Protein AF-A0A940P7L4-F1 (afdb_monomer_lite)

Foldseek 3Di:
DPQQQKKWWAWPVRDIDIDGH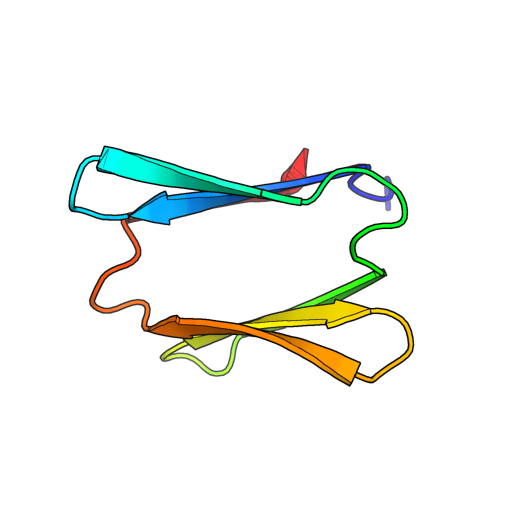QSFDDWDDPPFWIFTHHPNDTPDIGGPVGTPDMDGD

Radius of gyration: 10.85 Å; chains: 1; bounding box: 24×21×31 Å

Structure (mmCIF, N/CA/C/O backbone):
data_AF-A0A940P7L4-F1
#
_entry.id   AF-A0A940P7L4-F1
#
loop_
_atom_site.group_PDB
_atom_site.id
_atom_site.type_symbol
_atom_site.label_atom_id
_atom_site.label_alt_id
_atom_site.label_comp_id
_atom_site.label_asym_id
_atom_site.label_entity_id
_atom_site.label_seq_id
_atom_site.pdbx_PDB_ins_code
_atom_site.Cartn_x
_atom_site.Cartn_y
_atom_site.Cartn_z
_atom_site.occupancy
_atom_site.B_iso_or_equiv
_atom_site.auth_seq_id
_atom_site.auth_comp_id
_atom_site.auth_asym_id
_atom_site.auth_atom_id
_atom_site.pdbx_PDB_model_num
ATOM 1 N N . MET A 1 1 ? -0.662 9.870 -18.059 1.00 47.00 1 MET A N 1
ATOM 2 C CA . MET A 1 1 ? -0.929 9.675 -16.623 1.00 47.00 1 MET A CA 1
ATOM 3 C C . MET A 1 1 ? 0.413 9.826 -15.952 1.00 47.00 1 MET A C 1
ATOM 5 O O . MET A 1 1 ? 1.334 9.134 -16.365 1.00 47.00 1 MET A O 1
ATOM 9 N N . GLU A 1 2 ? 0.580 10.830 -15.096 1.00 51.94 2 GLU A N 1
ATOM 10 C CA . GLU A 1 2 ? 1.840 11.015 -14.371 1.00 51.94 2 GLU A CA 1
ATOM 11 C C . GLU A 1 2 ? 2.114 9.748 -13.559 1.00 51.94 2 GLU A C 1
ATOM 13 O O . GLU A 1 2 ? 1.233 9.254 -12.854 1.00 51.94 2 GLU A O 1
ATOM 18 N N . ASN A 1 3 ? 3.298 9.166 -13.742 1.00 69.25 3 ASN A N 1
ATOM 19 C CA . ASN A 1 3 ? 3.704 8.002 -12.971 1.00 69.25 3 ASN A CA 1
ATOM 20 C C . ASN A 1 3 ? 4.011 8.491 -11.557 1.00 69.25 3 ASN A C 1
ATOM 22 O O . ASN A 1 3 ? 4.973 9.239 -11.377 1.00 69.25 3 ASN A O 1
ATOM 26 N N . ALA A 1 4 ? 3.194 8.080 -10.586 1.00 79.75 4 ALA A N 1
ATOM 27 C CA . ALA A 1 4 ? 3.493 8.299 -9.180 1.00 79.75 4 ALA A CA 1
ATOM 28 C C . ALA A 1 4 ? 4.894 7.743 -8.882 1.00 79.75 4 ALA A C 1
ATOM 30 O O . ALA A 1 4 ? 5.244 6.632 -9.282 1.00 79.75 4 ALA A O 1
ATOM 31 N N . THR A 1 5 ? 5.713 8.551 -8.229 1.00 90.00 5 THR A N 1
ATOM 32 C CA . THR A 1 5 ? 7.086 8.214 -7.848 1.00 90.00 5 THR A CA 1
ATOM 33 C C . THR A 1 5 ? 7.152 7.552 -6.479 1.00 90.00 5 THR A C 1
ATOM 35 O O . THR A 1 5 ? 8.155 6.912 -6.159 1.00 90.00 5 THR A O 1
ATOM 38 N N . ARG A 1 6 ? 6.088 7.688 -5.682 1.00 94.31 6 ARG A N 1
ATOM 39 C CA . ARG A 1 6 ? 6.028 7.236 -4.300 1.00 94.31 6 ARG A CA 1
ATOM 40 C C . ARG A 1 6 ? 4.626 6.766 -3.928 1.00 94.31 6 ARG A C 1
ATOM 42 O O . ARG A 1 6 ? 3.628 7.375 -4.313 1.00 94.31 6 ARG A O 1
ATOM 49 N N . ILE A 1 7 ? 4.566 5.706 -3.129 1.00 95.50 7 ILE A N 1
ATOM 50 C CA . ILE A 1 7 ? 3.347 5.273 -2.444 1.00 95.50 7 ILE A CA 1
ATOM 51 C C . ILE A 1 7 ? 3.567 5.357 -0.934 1.00 95.50 7 ILE A C 1
ATOM 53 O O . ILE A 1 7 ? 4.574 4.886 -0.402 1.00 95.50 7 ILE A O 1
ATOM 57 N N . GLU A 1 8 ? 2.623 5.989 -0.247 1.00 97.00 8 GLU A N 1
ATOM 58 C CA . GLU A 1 8 ? 2.598 6.104 1.208 1.00 97.00 8 GLU A CA 1
ATOM 59 C C . GLU A 1 8 ? 1.350 5.407 1.743 1.00 97.00 8 GLU A C 1
ATOM 61 O O . GLU A 1 8 ? 0.239 5.647 1.270 1.00 97.00 8 GLU A O 1
ATOM 66 N N . ILE A 1 9 ? 1.536 4.530 2.725 1.00 97.12 9 ILE A N 1
ATOM 67 C CA . ILE A 1 9 ? 0.466 3.768 3.366 1.00 97.12 9 ILE A CA 1
ATOM 68 C C . ILE A 1 9 ? 0.493 4.117 4.844 1.00 97.12 9 ILE A C 1
ATOM 70 O O . ILE A 1 9 ? 1.401 3.705 5.566 1.00 97.12 9 ILE A O 1
ATOM 74 N N . THR A 1 10 ? -0.502 4.877 5.288 1.00 98.12 10 THR A N 1
ATOM 75 C CA . THR A 1 10 ? -0.629 5.289 6.688 1.00 98.12 10 THR A CA 1
ATOM 76 C C . THR A 1 10 ? -1.635 4.391 7.386 1.00 98.12 10 THR A C 1
ATOM 78 O O . THR A 1 10 ? -2.762 4.219 6.919 1.00 98.12 10 THR A O 1
ATOM 81 N N . PHE A 1 11 ? -1.244 3.818 8.518 1.00 97.69 11 PHE A N 1
ATOM 82 C CA . PHE A 1 11 ? -2.089 2.968 9.345 1.00 97.69 11 PHE A CA 1
ATOM 83 C C . PHE A 1 11 ? -2.891 3.789 10.348 1.00 97.69 11 PHE A C 1
ATOM 85 O O . PHE A 1 11 ? -2.512 4.888 10.746 1.00 97.69 11 PHE A O 1
ATOM 92 N N . LYS A 1 12 ? -3.985 3.207 10.842 1.00 97.31 12 LYS A N 1
ATOM 93 C CA . LYS A 1 12 ? -4.789 3.780 11.932 1.00 97.31 12 LYS A CA 1
ATOM 94 C C . LYS A 1 12 ? -4.003 3.924 13.242 1.00 97.31 12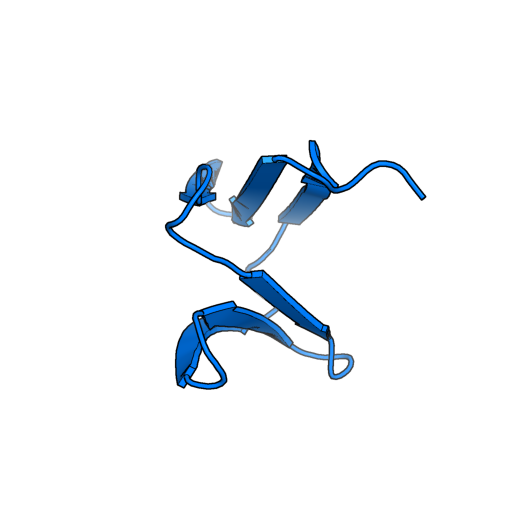 LYS A C 1
ATOM 96 O O . LYS A 1 12 ? -4.410 4.700 14.098 1.00 97.31 12 LYS A O 1
ATOM 101 N N . SER A 1 13 ? -2.892 3.198 13.396 1.00 96.44 13 SER A N 1
ATOM 102 C CA . SER A 1 13 ? -1.941 3.376 14.503 1.00 96.44 13 SER A CA 1
ATOM 103 C C . SER A 1 13 ? -1.135 4.677 14.407 1.00 96.44 13 SER A C 1
ATOM 105 O O . SER A 1 13 ? 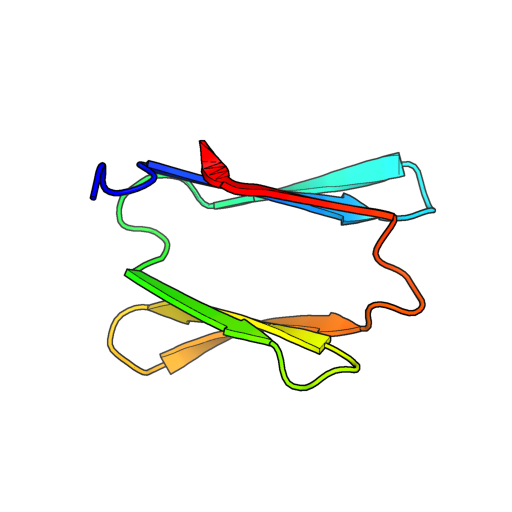-0.539 5.082 15.400 1.00 96.44 13 SER A O 1
ATOM 107 N N . GLY A 1 14 ? -1.112 5.331 13.240 1.00 94.75 14 GLY A N 1
ATOM 108 C CA . GLY A 1 14 ? -0.275 6.496 12.948 1.00 94.75 14 GLY A CA 1
ATOM 109 C C . GLY A 1 14 ? 1.088 6.152 12.341 1.00 94.75 14 GLY A C 1
ATOM 110 O O . GLY A 1 14 ? 1.828 7.059 11.974 1.00 94.75 14 GLY A O 1
ATOM 111 N N . GLU A 1 15 ? 1.430 4.868 12.209 1.00 97.25 15 GLU A N 1
ATOM 112 C CA . GLU A 1 15 ? 2.626 4.443 11.476 1.00 97.25 15 GLU A CA 1
ATOM 113 C C . GLU A 1 15 ? 2.430 4.631 9.967 1.00 97.25 15 GLU A C 1
ATOM 115 O O . GLU A 1 15 ? 1.326 4.448 9.451 1.00 97.25 15 GLU A O 1
ATOM 120 N N . THR A 1 16 ? 3.507 4.943 9.247 1.00 97.56 16 THR A N 1
ATOM 121 C CA . THR A 1 16 ? 3.481 5.091 7.788 1.00 97.56 16 THR A CA 1
ATOM 122 C C . THR A 1 16 ? 4.572 4.240 7.160 1.00 97.56 16 THR A C 1
ATOM 124 O O . THR A 1 16 ? 5.740 4.333 7.537 1.00 97.56 16 THR A O 1
ATOM 127 N N . ILE A 1 17 ? 4.191 3.438 6.169 1.00 96.81 17 ILE A N 1
ATOM 128 C CA . ILE A 1 17 ? 5.125 2.755 5.276 1.00 96.81 17 ILE A CA 1
ATOM 129 C C . ILE A 1 17 ? 5.235 3.551 3.985 1.00 96.81 17 ILE A C 1
ATOM 131 O O . ILE A 1 17 ? 4.243 4.036 3.443 1.00 96.81 17 ILE A O 1
ATOM 135 N N . ILE A 1 18 ? 6.463 3.678 3.499 1.00 96.75 18 ILE A N 1
ATOM 136 C CA . ILE A 1 18 ? 6.804 4.450 2.314 1.00 96.75 18 ILE A CA 1
ATOM 137 C C . ILE A 1 18 ? 7.530 3.521 1.351 1.00 96.75 18 ILE A C 1
ATOM 139 O O . ILE A 1 18 ? 8.486 2.858 1.753 1.00 96.75 18 ILE A O 1
ATOM 143 N N . TYR A 1 19 ? 7.093 3.511 0.094 1.00 96.12 19 TYR A N 1
ATOM 144 C CA . TYR A 1 19 ? 7.881 2.972 -1.005 1.00 96.12 19 TYR A CA 1
ATOM 145 C C . TYR A 1 19 ? 8.246 4.103 -1.958 1.00 96.12 19 TYR A C 1
ATOM 147 O O . TYR A 1 19 ? 7.373 4.731 -2.565 1.00 96.12 19 TYR A O 1
ATOM 155 N N . ASP A 1 20 ? 9.544 4.342 -2.083 1.00 94.62 20 ASP A N 1
ATOM 156 C CA . ASP A 1 20 ? 10.123 5.290 -3.025 1.00 94.62 20 ASP A CA 1
ATOM 157 C C . ASP A 1 20 ? 10.323 4.646 -4.405 1.00 94.62 20 ASP A C 1
ATOM 159 O O . ASP A 1 20 ? 10.034 3.466 -4.641 1.00 94.62 20 ASP A O 1
ATOM 163 N N . LYS A 1 21 ? 10.849 5.440 -5.337 1.00 87.38 21 LYS A N 1
ATOM 164 C CA . LYS A 1 21 ? 11.190 4.995 -6.686 1.00 87.38 21 LYS A CA 1
ATOM 165 C C . LYS A 1 21 ? 12.052 3.722 -6.657 1.00 87.38 21 LYS A C 1
ATOM 167 O O . LYS A 1 21 ? 12.925 3.567 -5.809 1.00 87.38 21 LYS A O 1
ATOM 172 N N . ASP A 1 22 ? 11.794 2.819 -7.602 1.00 89.44 22 ASP A N 1
ATOM 173 C CA . ASP A 1 22 ? 12.464 1.519 -7.788 1.00 89.44 22 ASP A CA 1
ATOM 174 C C . ASP A 1 22 ? 12.190 0.466 -6.693 1.00 89.44 22 ASP A C 1
ATOM 176 O O . ASP A 1 22 ? 12.513 -0.714 -6.875 1.00 89.44 22 ASP A O 1
ATOM 180 N N . GLN A 1 23 ? 11.542 0.843 -5.585 1.00 93.56 23 GLN A N 1
ATOM 181 C CA . GLN A 1 23 ? 11.082 -0.111 -4.573 1.00 93.56 23 GLN A CA 1
ATOM 182 C C . GLN A 1 23 ? 9.759 -0.770 -4.963 1.00 93.56 23 GLN A C 1
ATOM 184 O O . GLN A 1 23 ? 9.499 -1.878 -4.505 1.00 93.56 23 GLN A O 1
ATOM 189 N N . TRP A 1 24 ? 8.972 -0.144 -5.838 1.00 95.19 24 TRP A N 1
ATOM 190 C CA . TRP A 1 24 ? 7.706 -0.652 -6.364 1.00 95.19 24 TRP A CA 1
ATOM 191 C C . TRP A 1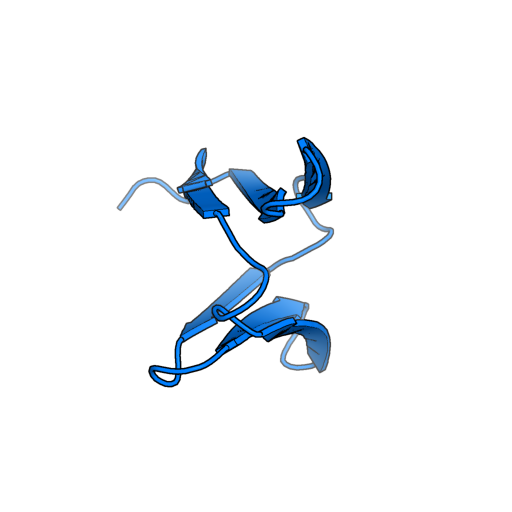 24 ? 7.525 -0.254 -7.838 1.00 95.19 24 TRP A C 1
ATOM 193 O O . TRP A 1 24 ? 8.187 0.668 -8.319 1.00 95.19 24 TRP A O 1
ATOM 203 N N . ASP A 1 25 ? 6.649 -0.959 -8.554 1.00 94.19 25 ASP A N 1
ATOM 204 C CA . ASP A 1 25 ? 6.282 -0.642 -9.943 1.00 94.19 25 ASP A CA 1
ATOM 205 C C . ASP A 1 25 ? 4.780 -0.728 -10.247 1.00 94.19 25 ASP A C 1
ATOM 207 O O . ASP A 1 25 ? 4.327 -0.169 -11.245 1.00 94.19 25 ASP A O 1
ATOM 211 N N . ASP A 1 26 ? 4.003 -1.394 -9.395 1.00 94.50 26 ASP A N 1
ATOM 212 C CA . ASP A 1 26 ? 2.558 -1.533 -9.543 1.00 94.50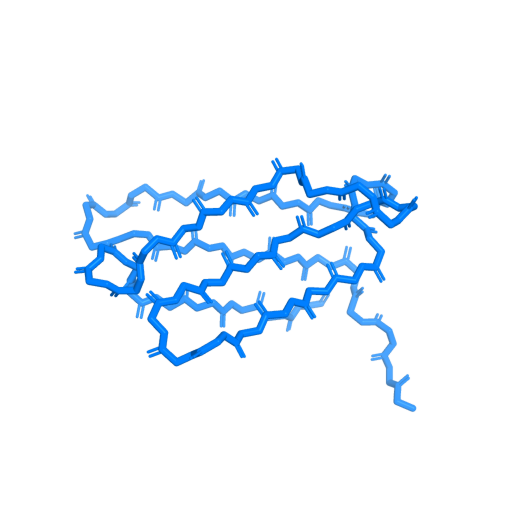 26 ASP A CA 1
ATOM 213 C C . ASP A 1 26 ? 1.882 -1.706 -8.173 1.00 94.50 26 ASP A C 1
ATOM 215 O O . ASP A 1 26 ? 2.514 -2.085 -7.181 1.00 94.50 26 ASP A O 1
ATOM 219 N N . TYR A 1 27 ? 0.576 -1.457 -8.110 1.00 94.69 27 TYR A N 1
ATOM 220 C CA . TYR A 1 27 ? -0.249 -1.777 -6.949 1.00 94.69 27 TYR A CA 1
ATOM 221 C C . TYR A 1 27 ? -1.601 -2.354 -7.379 1.00 94.69 27 TYR A C 1
ATOM 223 O O . TYR A 1 27 ? -2.106 -2.102 -8.469 1.00 94.69 27 TYR A O 1
ATOM 231 N N . ALA A 1 28 ? -2.211 -3.153 -6.510 1.00 94.81 28 ALA A N 1
ATOM 232 C CA . ALA A 1 28 ? -3.565 -3.659 -6.697 1.00 94.81 28 ALA A CA 1
ATOM 233 C C . ALA A 1 28 ? -4.408 -3.426 -5.445 1.00 94.81 28 ALA A C 1
ATOM 235 O O . ALA A 1 28 ? -3.893 -3.421 -4.329 1.00 94.81 28 ALA A O 1
ATOM 236 N N . PHE A 1 29 ? -5.714 -3.268 -5.643 1.00 93.06 29 PHE A N 1
ATOM 237 C CA . PHE A 1 29 ? -6.698 -3.184 -4.573 1.00 93.06 29 PHE A CA 1
ATOM 238 C C . PHE A 1 29 ? -7.814 -4.192 -4.843 1.00 93.06 29 PHE A C 1
ATOM 240 O O . PHE A 1 29 ? -8.444 -4.146 -5.899 1.00 93.06 29 PHE A O 1
ATOM 247 N N . ASP A 1 30 ? -8.043 -5.108 -3.904 1.00 90.75 30 ASP A N 1
ATOM 248 C CA . ASP A 1 30 ? -9.046 -6.178 -4.031 1.00 90.75 30 ASP A CA 1
ATOM 249 C C . ASP A 1 30 ? -10.364 -5.879 -3.285 1.00 90.75 30 ASP A C 1
ATOM 251 O O . ASP A 1 30 ? -11.260 -6.721 -3.229 1.00 90.75 30 ASP A O 1
ATOM 255 N N . GLY A 1 31 ? -10.491 -4.680 -2.702 1.00 91.06 31 GLY A N 1
ATOM 256 C CA . GLY A 1 31 ? -11.620 -4.284 -1.856 1.00 91.06 31 GLY A CA 1
ATOM 257 C C . GLY A 1 31 ? -11.368 -4.431 -0.352 1.00 91.06 31 GLY A C 1
ATOM 258 O O . GLY A 1 31 ? -12.078 -3.811 0.436 1.00 91.06 31 GLY A O 1
ATOM 259 N N . LYS A 1 32 ? -10.366 -5.216 0.062 1.00 94.69 32 LYS A N 1
ATOM 260 C CA . LYS A 1 32 ? -10.023 -5.477 1.473 1.00 94.69 32 LYS A CA 1
ATOM 261 C C . LYS A 1 32 ? -8.557 -5.235 1.795 1.00 94.69 32 LYS A C 1
ATOM 263 O O . LYS A 1 32 ? -8.222 -5.001 2.951 1.00 94.69 32 LYS A O 1
ATOM 268 N N . ALA A 1 33 ? -7.681 -5.285 0.807 1.00 96.31 33 ALA A N 1
ATOM 269 C CA . ALA A 1 33 ? -6.261 -5.072 0.973 1.00 96.31 33 ALA A CA 1
ATOM 270 C C . ALA A 1 33 ? -5.680 -4.284 -0.198 1.00 96.31 33 ALA A C 1
ATOM 272 O O . ALA A 1 33 ? -6.120 -4.416 -1.342 1.00 96.31 33 ALA A O 1
ATOM 273 N N . ILE A 1 34 ? -4.657 -3.485 0.102 1.00 96.25 34 ILE A N 1
ATOM 274 C CA . ILE A 1 34 ? -3.744 -2.967 -0.913 1.00 96.25 34 ILE A CA 1
ATOM 275 C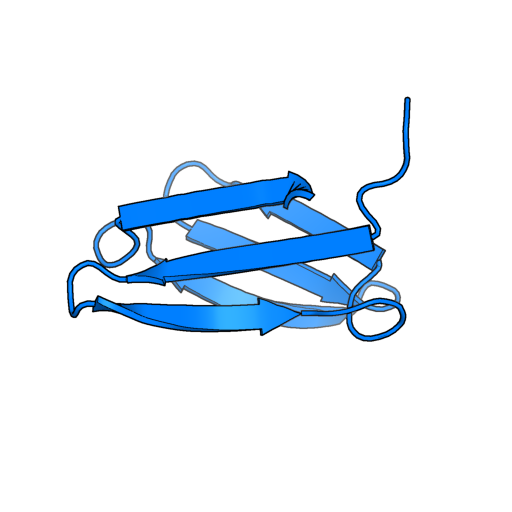 C . ILE A 1 34 ? -2.521 -3.874 -1.005 1.00 96.25 34 ILE A C 1
ATOM 277 O O . ILE A 1 34 ? -1.933 -4.259 0.007 1.00 96.25 34 ILE A O 1
ATOM 281 N N . ILE A 1 35 ? -2.153 -4.212 -2.236 1.00 97.00 35 ILE A N 1
ATOM 282 C CA . ILE A 1 35 ? -1.016 -5.060 -2.573 1.00 97.00 35 ILE A CA 1
ATOM 283 C C . ILE A 1 35 ? -0.026 -4.205 -3.353 1.00 97.00 35 ILE A C 1
ATOM 285 O O . ILE A 1 35 ? -0.355 -3.725 -4.436 1.00 97.00 35 ILE A O 1
ATOM 289 N N . VAL A 1 36 ? 1.179 -4.038 -2.822 1.00 96.69 36 VAL A N 1
ATOM 290 C CA . VAL A 1 36 ? 2.283 -3.344 -3.494 1.00 96.69 36 VAL A CA 1
ATOM 291 C C . VAL A 1 36 ? 3.135 -4.378 -4.215 1.00 96.69 36 VAL A C 1
ATOM 293 O O . VAL A 1 36 ? 3.462 -5.431 -3.650 1.00 96.69 36 VAL A O 1
ATOM 296 N N . LYS A 1 37 ? 3.486 -4.094 -5.469 1.00 96.62 37 LYS A N 1
ATOM 297 C CA . LYS A 1 37 ? 4.239 -5.000 -6.331 1.00 96.62 37 LYS A CA 1
ATOM 298 C C . LYS A 1 37 ? 5.535 -4.368 -6.822 1.00 96.62 37 LYS A C 1
ATOM 300 O O . LYS A 1 37 ? 5.644 -3.152 -6.956 1.00 96.62 37 LYS A O 1
ATOM 305 N N . ASN A 1 38 ? 6.507 -5.231 -7.092 1.00 95.62 38 ASN A N 1
ATOM 306 C CA . ASN A 1 38 ? 7.734 -4.896 -7.803 1.00 95.62 38 ASN A CA 1
ATOM 307 C C . ASN A 1 38 ? 8.104 -6.064 -8.721 1.00 95.62 38 ASN A C 1
ATOM 309 O O . ASN A 1 38 ? 8.283 -7.193 -8.258 1.00 95.62 38 ASN A O 1
ATOM 313 N N . LYS A 1 39 ? 8.185 -5.815 -10.028 1.00 94.50 39 LYS A N 1
ATOM 314 C CA . LYS A 1 39 ? 8.491 -6.784 -11.091 1.00 94.50 39 LYS A CA 1
ATOM 315 C C . LYS A 1 39 ? 7.585 -8.012 -11.046 1.00 94.50 39 LYS A C 1
ATOM 317 O O . LYS A 1 39 ? 8.032 -9.145 -11.215 1.00 94.50 39 LYS A O 1
ATOM 322 N N . GLY A 1 40 ? 6.301 -7.783 -10.776 1.00 91.69 40 GLY A N 1
ATOM 323 C CA . GLY A 1 40 ? 5.285 -8.831 -10.656 1.00 91.69 40 GLY A CA 1
ATOM 324 C C . GLY A 1 40 ? 5.300 -9.609 -9.333 1.00 91.69 40 GLY A C 1
ATOM 325 O O . GLY A 1 40 ? 4.378 -10.387 -9.095 1.00 91.69 40 GLY A O 1
ATOM 326 N N . ALA A 1 41 ? 6.281 -9.388 -8.451 1.00 95.19 41 ALA A N 1
ATOM 327 C CA . ALA A 1 41 ? 6.300 -9.965 -7.110 1.00 95.19 41 ALA A CA 1
ATOM 328 C C . ALA A 1 41 ? 5.509 -9.094 -6.128 1.00 95.19 41 ALA A C 1
ATOM 330 O O . ALA A 1 41 ? 5.562 -7.868 -6.198 1.00 95.19 41 ALA A O 1
ATOM 331 N N . TRP A 1 42 ? 4.794 -9.720 -5.194 1.00 95.88 42 TRP A N 1
ATOM 332 C CA . TRP A 1 42 ? 4.102 -9.015 -4.114 1.00 95.88 42 TRP A CA 1
ATOM 333 C C . TRP A 1 42 ? 5.093 -8.733 -2.988 1.00 95.88 42 TRP A C 1
ATOM 335 O O . TRP A 1 42 ? 5.643 -9.661 -2.399 1.00 95.88 42 TRP A O 1
ATOM 345 N N . ILE A 1 43 ? 5.326 -7.455 -2.703 1.00 96.31 43 ILE A N 1
ATOM 346 C CA . ILE A 1 43 ? 6.318 -6.995 -1.718 1.00 96.31 43 ILE A CA 1
ATOM 347 C C . ILE A 1 43 ? 5.681 -6.351 -0.483 1.00 96.31 43 ILE A C 1
ATOM 349 O O . ILE A 1 43 ? 6.367 -6.093 0.503 1.00 96.31 43 ILE A O 1
ATOM 353 N N . GLY A 1 44 ? 4.375 -6.094 -0.529 1.00 96.00 44 GLY A N 1
ATOM 354 C CA . GLY A 1 44 ? 3.596 -5.582 0.590 1.00 96.00 44 GLY A CA 1
ATOM 355 C C . GLY A 1 44 ? 2.130 -5.948 0.420 1.00 96.00 44 GLY A C 1
ATOM 356 O O . GLY A 1 44 ? 1.598 -5.862 -0.685 1.00 96.00 44 GLY A O 1
ATOM 357 N N . ILE A 1 45 ? 1.485 -6.382 1.500 1.00 96.75 45 ILE A N 1
ATOM 358 C CA . ILE A 1 45 ? 0.052 -6.682 1.532 1.00 96.75 45 ILE A CA 1
ATOM 359 C C . ILE A 1 45 ? -0.496 -6.103 2.829 1.00 96.75 45 ILE A C 1
ATOM 361 O O . ILE A 1 45 ? -0.055 -6.488 3.913 1.00 96.75 45 ILE A O 1
ATOM 365 N N . TYR A 1 46 ? -1.451 -5.185 2.718 1.00 96.56 46 TYR A N 1
ATOM 366 C CA . TYR A 1 46 ? -1.950 -4.419 3.855 1.00 96.56 46 TYR A CA 1
ATOM 367 C C . TYR A 1 46 ? -3.471 -4.450 3.903 1.00 96.56 46 TYR A C 1
ATOM 369 O O . TYR A 1 46 ? -4.128 -3.989 2.972 1.00 96.56 46 TYR A O 1
ATOM 377 N N . ASN A 1 47 ? -4.027 -4.976 4.997 1.00 96.25 47 ASN A N 1
ATOM 378 C CA . ASN A 1 47 ? -5.471 -5.009 5.223 1.00 96.25 47 ASN A CA 1
ATOM 379 C C . ASN A 1 47 ? -6.007 -3.586 5.478 1.00 96.25 47 ASN A C 1
ATOM 381 O O . ASN A 1 47 ? -5.561 -2.901 6.403 1.00 96.25 47 ASN A O 1
ATOM 385 N N . PHE A 1 48 ? -7.004 -3.171 4.697 1.00 94.75 48 PHE A N 1
ATOM 386 C CA . PHE A 1 48 ? -7.672 -1.877 4.817 1.00 94.75 48 PHE A CA 1
ATOM 387 C C . PHE A 1 48 ? -8.418 -1.671 6.138 1.00 94.75 48 PHE A C 1
ATOM 389 O O . PHE A 1 48 ? -8.628 -0.529 6.543 1.00 94.75 48 PHE A O 1
ATOM 396 N N . ASP A 1 49 ? -8.733 -2.735 6.876 1.00 96.06 49 ASP A N 1
ATOM 397 C CA . ASP A 1 49 ? -9.232 -2.620 8.249 1.00 96.06 49 ASP A CA 1
ATOM 398 C C . ASP A 1 49 ? -8.237 -1.883 9.160 1.00 96.06 49 ASP A C 1
ATOM 400 O O . ASP A 1 49 ? -8.646 -1.238 10.129 1.00 96.06 49 ASP A O 1
ATOM 404 N N . HIS A 1 50 ? -6.943 -1.923 8.830 1.00 96.31 50 HIS A N 1
ATOM 405 C CA . HIS A 1 50 ? -5.867 -1.269 9.576 1.00 96.31 50 HIS A CA 1
ATOM 406 C C . HIS A 1 50 ? -5.267 -0.057 8.857 1.00 96.31 50 HIS A C 1
ATOM 408 O O . HIS A 1 50 ? -4.630 0.770 9.511 1.00 96.31 50 HIS A O 1
ATOM 414 N N . VAL A 1 51 ? -5.475 0.079 7.547 1.00 96.69 51 VAL A N 1
ATOM 415 C CA . VAL A 1 51 ? -5.029 1.248 6.778 1.00 96.69 51 VAL A CA 1
ATOM 416 C C . VAL A 1 51 ? -5.994 2.411 7.009 1.00 96.69 51 VAL A C 1
ATOM 418 O O . VAL A 1 51 ? -7.213 2.251 7.015 1.00 96.69 51 VAL A O 1
ATOM 421 N N . PHE A 1 52 ? -5.437 3.592 7.241 1.00 96.75 52 PHE A N 1
ATOM 422 C CA . PHE A 1 52 ? -6.178 4.845 7.298 1.00 96.75 52 PHE A CA 1
ATOM 423 C C . PHE A 1 52 ? -6.295 5.468 5.904 1.00 96.75 52 PHE A C 1
ATOM 425 O O . PHE A 1 52 ? -7.399 5.782 5.464 1.00 96.75 52 PHE A O 1
ATOM 432 N N . CYS A 1 53 ? -5.176 5.600 5.189 1.00 95.88 53 CYS A N 1
ATOM 433 C CA . CYS A 1 53 ? -5.152 6.100 3.818 1.00 95.88 53 CYS A CA 1
ATOM 434 C C . CYS A 1 53 ? -3.980 5.523 3.015 1.00 95.88 53 CYS A C 1
ATOM 436 O O . CYS A 1 53 ? -2.990 5.042 3.573 1.00 95.88 53 CYS A O 1
ATOM 438 N N . VAL A 1 54 ? -4.115 5.604 1.691 1.00 95.81 54 VAL A N 1
ATOM 439 C CA . VAL A 1 54 ? -3.042 5.360 0.727 1.00 95.81 54 VAL A CA 1
ATOM 440 C C . VAL A 1 54 ? -2.924 6.597 -0.148 1.00 95.81 54 VAL A C 1
ATOM 442 O O . VAL A 1 54 ? -3.917 7.034 -0.730 1.00 95.81 54 VAL A O 1
ATOM 445 N N . GLU A 1 55 ? -1.720 7.143 -0.254 1.00 95.19 55 GLU A N 1
ATOM 446 C CA . GLU A 1 55 ? -1.419 8.307 -1.081 1.00 95.19 55 GLU A CA 1
ATOM 447 C C . GLU A 1 55 ? -0.420 7.926 -2.175 1.00 95.19 55 GLU A C 1
ATOM 449 O O . GLU A 1 55 ? 0.598 7.286 -1.909 1.00 95.19 55 GLU A O 1
ATOM 454 N N . LEU A 1 56 ? -0.717 8.338 -3.407 1.00 93.56 56 LEU A N 1
ATOM 455 C CA . LEU A 1 56 ? 0.182 8.229 -4.553 1.00 93.56 56 LEU A CA 1
ATOM 456 C C . LEU A 1 56 ? 0.728 9.623 -4.853 1.00 93.56 56 LEU A C 1
ATOM 458 O O . LEU A 1 56 ? -0.059 10.546 -5.074 1.00 93.56 56 LEU A O 1
ATOM 462 N N . LYS A 1 57 ? 2.053 9.768 -4.828 1.00 88.69 57 LYS A N 1
ATOM 463 C CA . LYS A 1 57 ? 2.763 11.040 -5.020 1.00 88.69 57 LYS A CA 1
ATOM 464 C C . LYS A 1 57 ? 3.757 10.956 -6.165 1.00 88.69 57 LYS A C 1
ATOM 466 O O . LYS A 1 57 ? 4.408 9.900 -6.324 1.00 88.69 57 LYS A O 1
#

pLDDT: mean 92.74, std 9.42, range [47.0, 98.12]

Secondary structure (DSSP, 8-state):
----S-EEEEETTS-EEEE-BTTBSEEEE-SSEEEEEETTEEEEEEETTTEEEEEE-

Sequence (57 aa):
MENATRIEITFKSGETIIYDKDQWDDYAFDGKAIIVKNKGAWIGIYNFDHVFCVELK